Protein AF-A0A3P7IW49-F1 (afdb_monomer_lite)

Foldseek 3Di:
DDQVVVQVVCCVPDPPDHDDDDPPVVVVVVVVCPDPVNPDDVVVVVPDPPDPPDPPDDDDD

Organism: Strongylus vulgaris (NCBI:txid40348)

Structure (mmCIF, N/CA/C/O backbone):
data_AF-A0A3P7IW49-F1
#
_entry.id   AF-A0A3P7IW49-F1
#
loop_
_atom_site.group_PDB
_atom_site.id
_atom_site.type_symbol
_atom_site.label_atom_id
_atom_site.label_alt_id
_atom_site.label_comp_id
_atom_site.label_asym_id
_atom_site.label_entity_id
_atom_site.label_seq_id
_atom_site.pdbx_PDB_ins_code
_atom_site.Cartn_x
_atom_site.Cartn_y
_atom_site.Cartn_z
_atom_site.occupancy
_atom_site.B_iso_or_equiv
_atom_site.auth_seq_id
_atom_site.auth_comp_id
_atom_site.auth_asym_id
_atom_site.auth_atom_id
_atom_site.pdbx_PDB_model_num
ATOM 1 N N . MET A 1 1 ? 6.648 -9.206 7.718 1.00 64.12 1 MET A N 1
ATOM 2 C CA . MET A 1 1 ? 5.820 -8.114 7.175 1.00 64.12 1 MET A CA 1
ATOM 3 C C . MET A 1 1 ? 5.166 -8.592 5.896 1.00 64.12 1 MET A C 1
ATOM 5 O O . MET A 1 1 ? 5.848 -8.834 4.908 1.00 64.12 1 MET A O 1
ATOM 9 N N . THR A 1 2 ? 3.858 -8.786 5.945 1.00 84.94 2 THR A N 1
ATOM 10 C CA . THR A 1 2 ? 2.997 -9.167 4.825 1.00 84.94 2 THR A CA 1
ATOM 11 C C . THR A 1 2 ? 2.267 -7.939 4.274 1.00 84.94 2 THR A C 1
ATOM 13 O O . THR A 1 2 ? 2.163 -6.911 4.943 1.00 84.94 2 THR A O 1
ATOM 16 N N . GLY A 1 3 ? 1.750 -8.019 3.044 1.00 83.31 3 GLY A N 1
ATOM 17 C CA . GLY A 1 3 ? 1.009 -6.912 2.425 1.00 83.31 3 GLY A CA 1
ATOM 18 C C . GLY A 1 3 ? -0.147 -6.353 3.279 1.00 83.31 3 GLY A C 1
ATOM 19 O O . GLY A 1 3 ? -0.267 -5.132 3.372 1.00 83.31 3 GLY A O 1
ATOM 20 N N . PRO A 1 4 ? -0.963 -7.192 3.946 1.00 87.88 4 PRO A N 1
ATOM 21 C CA . PRO A 1 4 ? -1.990 -6.722 4.877 1.00 87.88 4 PRO A CA 1
ATOM 22 C C . PRO A 1 4 ? -1.441 -5.947 6.084 1.00 87.88 4 PRO A C 1
ATOM 24 O O . PRO A 1 4 ? -1.994 -4.905 6.420 1.00 87.88 4 PRO A O 1
ATOM 27 N N . GLU A 1 5 ? -0.334 -6.389 6.691 1.00 89.12 5 GLU A N 1
ATOM 28 C CA . GLU A 1 5 ? 0.288 -5.682 7.827 1.00 89.12 5 GLU A CA 1
ATOM 29 C C . GLU A 1 5 ? 0.771 -4.279 7.435 1.00 89.12 5 GLU A C 1
ATOM 31 O O . GLU A 1 5 ? 0.627 -3.327 8.197 1.00 89.12 5 GLU A O 1
ATOM 36 N N . ILE A 1 6 ? 1.308 -4.125 6.221 1.00 87.62 6 ILE A N 1
ATOM 37 C CA . ILE A 1 6 ? 1.746 -2.821 5.701 1.00 87.62 6 ILE A CA 1
ATOM 38 C C . ILE A 1 6 ? 0.546 -1.889 5.508 1.00 87.62 6 ILE A C 1
ATOM 40 O O . ILE A 1 6 ? 0.618 -0.701 5.818 1.00 87.62 6 ILE A O 1
ATOM 44 N N . VAL A 1 7 ? -0.570 -2.420 5.007 1.00 90.44 7 VAL A N 1
ATOM 45 C CA . VAL A 1 7 ? -1.805 -1.649 4.835 1.00 90.44 7 VAL A CA 1
ATOM 46 C C . VAL A 1 7 ? -2.334 -1.154 6.177 1.00 90.44 7 VAL A C 1
ATOM 48 O O . VAL A 1 7 ? -2.737 0.005 6.272 1.00 90.44 7 VAL A O 1
ATOM 51 N N . ASP A 1 8 ? -2.296 -1.997 7.204 1.00 93.31 8 ASP A N 1
ATOM 52 C CA . ASP A 1 8 ? -2.755 -1.634 8.544 1.00 93.31 8 ASP A CA 1
ATOM 53 C C . ASP A 1 8 ? -1.843 -0.580 9.193 1.00 93.31 8 ASP A C 1
ATOM 55 O O . ASP A 1 8 ? -2.310 0.432 9.715 1.00 93.31 8 ASP A O 1
ATOM 59 N N . TYR A 1 9 ? -0.524 -0.730 9.041 1.00 93.06 9 TYR A N 1
ATOM 60 C CA . TYR A 1 9 ? 0.454 0.266 9.482 1.00 93.06 9 TYR A CA 1
ATOM 61 C C . TYR A 1 9 ? 0.252 1.637 8.814 1.00 93.06 9 TYR A C 1
ATOM 63 O O . TYR A 1 9 ? 0.262 2.674 9.478 1.00 93.06 9 TYR A O 1
ATOM 71 N N . ILE A 1 10 ? 0.030 1.667 7.498 1.00 91.38 10 ILE A N 1
ATOM 72 C CA . ILE A 1 10 ? -0.204 2.925 6.779 1.00 91.38 10 ILE A CA 1
ATOM 73 C C . ILE A 1 10 ? -1.511 3.565 7.248 1.00 91.38 10 ILE A C 1
ATOM 75 O O . ILE A 1 10 ? -1.534 4.754 7.539 1.00 91.38 10 ILE A O 1
ATOM 79 N N . ASN A 1 11 ? -2.587 2.787 7.365 1.00 93.25 11 ASN A N 1
ATOM 80 C CA . ASN A 1 11 ? -3.889 3.314 7.775 1.00 93.25 11 ASN A CA 1
ATOM 81 C C . ASN A 1 11 ? -3.921 3.805 9.229 1.00 93.25 11 ASN A C 1
ATOM 83 O O . ASN A 1 11 ? -4.754 4.645 9.562 1.00 93.25 11 ASN A O 1
ATOM 87 N N . THR A 1 12 ? -3.036 3.293 10.084 1.00 95.31 12 THR A N 1
ATOM 88 C CA . THR A 1 12 ? -2.899 3.744 11.475 1.00 95.31 12 THR A CA 1
ATOM 89 C C . THR A 1 12 ? -2.063 5.016 11.604 1.00 95.31 12 THR A C 1
ATOM 91 O O . THR A 1 12 ? -2.346 5.828 12.480 1.00 95.31 12 THR A O 1
ATOM 94 N N . HIS A 1 13 ? -1.071 5.222 10.732 1.00 94.12 13 HIS A N 1
ATOM 95 C CA . HIS A 1 13 ? -0.119 6.334 10.851 1.00 94.12 13 HIS A CA 1
ATOM 96 C C . HIS A 1 13 ? -0.340 7.473 9.843 1.00 94.12 13 HIS A C 1
ATOM 98 O O . HIS A 1 13 ? 0.172 8.571 10.055 1.00 94.12 13 HIS A O 1
ATOM 104 N N . GLN A 1 14 ? -1.080 7.251 8.750 1.00 89.81 14 GLN A N 1
ATOM 105 C CA . GLN A 1 14 ? -1.390 8.275 7.750 1.00 89.81 14 GLN A CA 1
ATOM 106 C C . GLN A 1 14 ? -2.864 8.667 7.755 1.00 89.81 14 GLN A C 1
ATOM 108 O O . GLN A 1 14 ? -3.754 7.862 7.500 1.00 89.81 14 GLN A O 1
ATOM 113 N N . SER A 1 15 ? -3.111 9.953 7.999 1.00 91.12 15 SER A N 1
ATOM 114 C CA . SER A 1 15 ? -4.448 10.552 8.031 1.00 91.12 15 SER A CA 1
ATOM 115 C C . SER A 1 15 ? -4.927 11.047 6.663 1.00 91.12 15 SER A C 1
ATOM 117 O O . SER A 1 15 ? -6.131 11.159 6.444 1.00 91.12 15 SER A O 1
ATOM 119 N N . TYR A 1 16 ? -4.008 11.331 5.734 1.00 93.19 16 TYR A N 1
ATOM 120 C CA . TYR A 1 16 ? -4.328 11.967 4.450 1.00 93.19 16 TYR A CA 1
ATOM 121 C C . TYR A 1 16 ? -4.827 10.998 3.375 1.00 93.19 16 TYR A C 1
ATOM 123 O O . TYR A 1 16 ? -5.590 11.391 2.494 1.00 93.19 16 TYR A O 1
ATOM 131 N N . PHE A 1 17 ? -4.404 9.736 3.417 1.00 90.00 17 PHE A N 1
ATOM 132 C CA . PHE A 1 17 ? -4.800 8.726 2.440 1.00 90.00 17 PHE A CA 1
ATOM 133 C C . PHE A 1 17 ? -4.926 7.359 3.100 1.00 90.00 17 PHE A C 1
ATOM 135 O O . PHE A 1 17 ? -4.265 7.072 4.094 1.00 90.00 17 PHE A O 1
ATOM 142 N N . LYS A 1 18 ? -5.771 6.499 2.521 1.00 91.62 18 LYS A N 1
ATOM 143 C CA . LYS A 1 18 ? -5.950 5.124 2.989 1.00 91.62 18 LYS A CA 1
ATOM 144 C C . LYS A 1 18 ? -5.338 4.126 2.023 1.00 91.62 18 LYS A C 1
ATOM 146 O O . LYS A 1 18 ? -5.571 4.181 0.815 1.00 91.62 18 LYS A O 1
ATOM 151 N N . ALA A 1 19 ? -4.600 3.176 2.576 1.00 90.88 19 ALA A N 1
ATOM 152 C CA . ALA A 1 19 ? -4.093 2.022 1.865 1.00 90.88 19 ALA A CA 1
ATOM 153 C C . ALA A 1 19 ? -5.164 0.924 1.783 1.00 90.88 19 ALA A C 1
ATOM 155 O O . ALA A 1 19 ? -5.953 0.712 2.708 1.00 90.88 19 ALA A O 1
ATOM 156 N N . LYS A 1 20 ? -5.173 0.190 0.666 1.00 90.56 20 LYS A N 1
ATOM 157 C CA . LYS A 1 20 ? -6.025 -0.987 0.467 1.00 90.56 20 LYS A CA 1
ATOM 158 C C . LYS A 1 20 ? -5.203 -2.124 -0.117 1.00 90.56 20 LYS A C 1
ATOM 160 O O . LYS A 1 20 ? -4.597 -1.964 -1.175 1.00 90.56 20 LYS A O 1
ATOM 165 N N . TYR A 1 21 ? -5.254 -3.283 0.535 1.00 88.06 21 TYR A N 1
ATOM 166 C CA . TYR A 1 21 ? -4.615 -4.484 0.014 1.00 88.06 21 TYR A CA 1
ATOM 167 C C . TYR A 1 21 ? -5.386 -5.006 -1.200 1.00 88.06 21 TYR A C 1
ATOM 169 O O . TYR A 1 21 ? -6.618 -5.088 -1.184 1.00 88.06 21 TYR A O 1
ATOM 177 N N . ARG A 1 22 ? -4.660 -5.352 -2.263 1.00 86.38 22 ARG A N 1
ATOM 178 C CA . ARG A 1 22 ? -5.208 -6.015 -3.444 1.00 86.38 22 ARG A CA 1
ATOM 179 C C . ARG A 1 22 ? -4.221 -7.088 -3.915 1.00 86.38 22 ARG A C 1
ATOM 181 O O . ARG A 1 22 ? -3.085 -6.736 -4.243 1.00 86.38 22 ARG A O 1
ATOM 188 N N . PRO A 1 23 ? -4.630 -8.365 -3.967 1.00 80.38 23 PRO A N 1
ATOM 189 C CA . PRO A 1 23 ? -3.777 -9.426 -4.492 1.00 8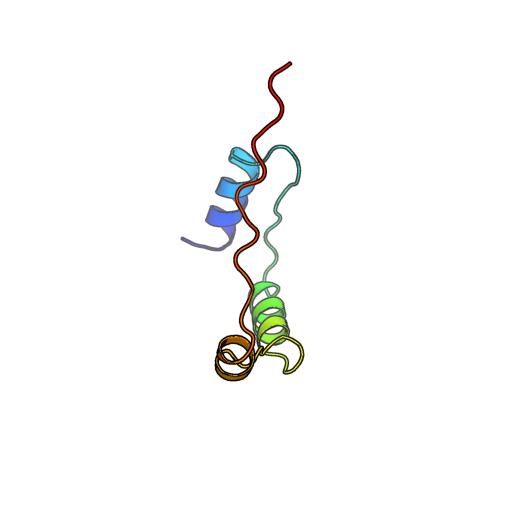0.38 23 PRO A CA 1
ATOM 190 C C . PRO A 1 23 ? -3.456 -9.154 -5.971 1.00 80.38 23 PRO A C 1
ATOM 192 O O . PRO A 1 23 ? -4.305 -8.654 -6.708 1.00 80.38 23 PRO A O 1
ATOM 195 N N . GLY A 1 24 ? -2.213 -9.406 -6.386 1.00 77.50 24 GLY A N 1
ATOM 196 C CA . GLY A 1 24 ? -1.732 -9.161 -7.756 1.00 77.50 24 GLY A CA 1
ATOM 197 C C . GLY A 1 24 ? -1.304 -7.718 -8.065 1.00 77.50 24 GLY A C 1
ATOM 198 O O . GLY A 1 24 ? -0.657 -7.474 -9.083 1.00 77.50 24 GLY A O 1
ATOM 199 N N . VAL A 1 25 ? -1.579 -6.744 -7.184 1.00 81.94 25 VAL A N 1
ATOM 200 C CA . VAL A 1 25 ? -1.043 -5.379 -7.362 1.00 81.94 25 VAL A CA 1
ATOM 201 C C . VAL A 1 25 ? 0.466 -5.347 -7.148 1.00 81.94 25 VAL A C 1
ATOM 203 O O . VAL A 1 25 ? 1.151 -4.584 -7.816 1.00 81.94 25 VAL A O 1
ATOM 206 N N . GLU A 1 26 ? 1.002 -6.195 -6.273 1.00 76.12 26 GLU A N 1
ATOM 207 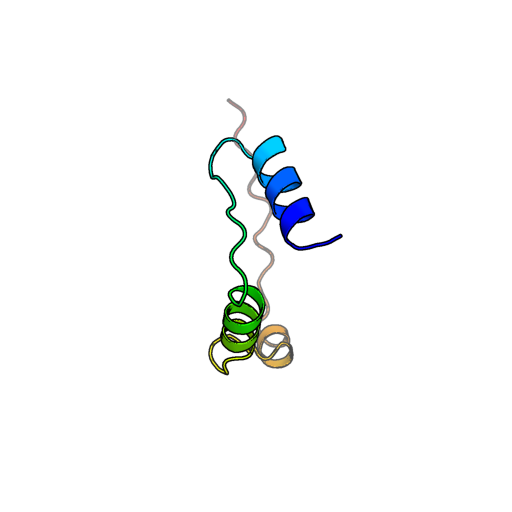C CA . GLU A 1 26 ? 2.445 -6.264 -6.041 1.00 76.12 26 GLU A CA 1
ATOM 208 C C . GLU A 1 26 ? 3.207 -6.684 -7.307 1.00 76.12 26 GLU A C 1
ATOM 210 O O . GLU A 1 26 ? 4.182 -6.038 -7.684 1.00 76.12 26 GLU A O 1
ATOM 215 N N . GLU A 1 27 ? 2.724 -7.709 -8.011 1.00 80.00 27 GLU A N 1
ATOM 216 C CA . GLU A 1 27 ? 3.297 -8.156 -9.285 1.00 80.00 27 GLU A CA 1
ATOM 217 C C . GLU A 1 27 ? 3.131 -7.095 -10.374 1.00 80.00 27 GLU A C 1
ATOM 219 O O . GLU A 1 27 ? 4.076 -6.804 -11.107 1.00 80.00 27 GLU A O 1
ATOM 224 N N . PHE A 1 28 ? 1.965 -6.444 -10.434 1.00 79.50 28 PHE A N 1
ATOM 225 C CA . PHE A 1 28 ? 1.721 -5.342 -11.362 1.00 79.50 28 PHE A CA 1
ATOM 226 C C . PHE A 1 28 ? 2.665 -4.155 -11.124 1.00 79.50 28 PHE A C 1
ATOM 228 O O . PHE A 1 28 ? 3.212 -3.594 -12.075 1.00 79.50 28 PHE A O 1
ATOM 235 N N . VAL A 1 29 ? 2.880 -3.767 -9.864 1.00 78.12 29 VAL A N 1
ATOM 236 C CA . VAL A 1 29 ? 3.775 -2.667 -9.488 1.00 78.12 29 VAL A CA 1
ATOM 237 C C . VAL A 1 29 ? 5.229 -3.046 -9.752 1.00 78.12 29 VAL A C 1
ATOM 239 O O . VAL A 1 29 ? 5.945 -2.245 -10.348 1.00 78.12 29 VAL A O 1
ATOM 242 N N . LYS A 1 30 ? 5.661 -4.270 -9.420 1.00 76.81 3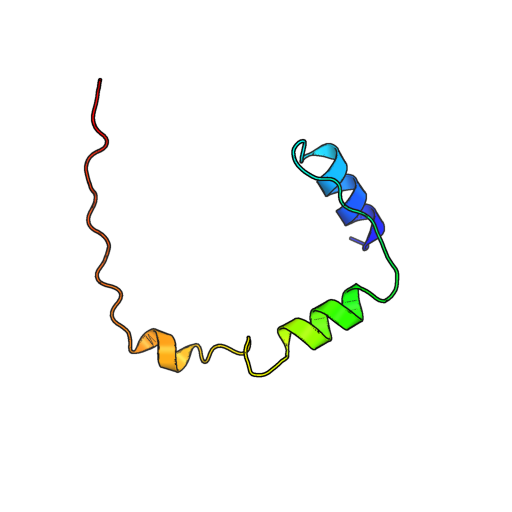0 LYS A N 1
ATOM 243 C CA . LYS A 1 30 ? 7.008 -4.764 -9.760 1.00 76.81 30 LYS A CA 1
ATOM 244 C C . LYS A 1 30 ? 7.251 -4.722 -11.268 1.00 76.81 30 LYS A C 1
ATOM 246 O O . LYS A 1 30 ? 8.217 -4.110 -11.715 1.00 76.81 30 LYS A O 1
ATOM 251 N N . ALA A 1 31 ? 6.325 -5.267 -12.056 1.00 79.25 31 ALA A N 1
ATOM 252 C CA . ALA A 1 31 ? 6.397 -5.227 -13.514 1.00 79.25 31 ALA A CA 1
ATOM 253 C C . ALA A 1 31 ? 6.358 -3.794 -14.068 1.00 79.25 31 ALA A C 1
ATOM 255 O O . ALA A 1 31 ? 6.913 -3.528 -15.131 1.00 79.25 31 ALA A O 1
ATOM 256 N N . ARG A 1 32 ? 5.699 -2.856 -13.373 1.00 76.50 32 ARG A N 1
ATOM 257 C CA . ARG A 1 32 ? 5.663 -1.438 -13.748 1.00 76.50 32 ARG A CA 1
ATOM 258 C C . ARG A 1 32 ? 6.988 -0.734 -13.470 1.00 76.50 32 ARG A C 1
ATOM 260 O O . ARG A 1 32 ? 7.411 0.021 -14.336 1.00 76.50 32 ARG A O 1
ATOM 267 N N . ILE A 1 33 ? 7.600 -0.961 -12.309 1.00 75.38 33 ILE A N 1
ATOM 268 C CA . ILE A 1 33 ? 8.872 -0.343 -11.899 1.00 75.38 33 ILE A CA 1
ATOM 269 C C . ILE A 1 33 ? 10.027 -0.862 -12.761 1.00 75.38 33 ILE A C 1
ATOM 271 O O . ILE A 1 33 ? 10.891 -0.089 -13.144 1.00 75.38 33 ILE A O 1
ATOM 275 N N . MET A 1 34 ? 9.998 -2.139 -13.150 1.00 74.31 34 MET A N 1
ATOM 276 C CA . MET A 1 34 ? 10.994 -2.731 -14.054 1.00 74.31 34 MET A CA 1
ATOM 277 C C . MET A 1 34 ? 10.818 -2.336 -15.530 1.00 74.31 34 MET A C 1
ATOM 279 O O . MET A 1 34 ? 11.529 -2.854 -16.388 1.00 74.31 34 MET A O 1
ATOM 283 N N . LYS A 1 35 ? 9.871 -1.450 -15.876 1.00 75.50 35 LYS A N 1
ATOM 284 C CA . LYS A 1 35 ? 9.787 -0.940 -17.252 1.00 75.50 35 LYS A CA 1
ATOM 285 C C . LYS A 1 35 ? 10.939 0.016 -17.514 1.00 75.50 35 LYS A C 1
ATOM 287 O O . LYS A 1 35 ? 11.183 0.906 -16.711 1.00 75.50 35 LYS A O 1
ATOM 292 N N . GLU A 1 36 ? 11.522 -0.103 -18.700 1.00 64.44 36 GLU A N 1
ATOM 293 C CA . GLU A 1 36 ? 12.653 0.690 -19.203 1.00 64.44 36 GLU A CA 1
ATOM 294 C C . GLU A 1 36 ? 12.549 2.192 -18.911 1.00 64.44 36 GLU A C 1
ATOM 296 O O . GLU A 1 36 ? 13.493 2.800 -18.435 1.00 64.44 36 GLU A O 1
ATOM 301 N N . LYS A 1 37 ? 11.357 2.782 -19.047 1.00 71.12 37 LYS A N 1
ATOM 302 C CA . LYS A 1 37 ? 11.122 4.207 -18.755 1.00 71.12 37 LYS A CA 1
ATOM 303 C C . LYS A 1 37 ? 11.278 4.640 -17.285 1.00 71.12 37 LYS A C 1
ATOM 305 O O . LYS A 1 37 ? 11.177 5.827 -17.003 1.00 71.12 37 LYS A O 1
ATOM 310 N N . TYR A 1 38 ? 11.388 3.692 -16.359 1.00 64.88 38 TYR A N 1
ATOM 311 C CA . TYR A 1 38 ? 11.657 3.917 -14.934 1.00 64.88 38 TYR A CA 1
ATOM 312 C C . TYR A 1 38 ? 12.973 3.268 -14.488 1.00 64.88 38 TYR A C 1
ATOM 314 O O . TYR A 1 38 ? 13.368 3.426 -13.334 1.00 64.88 38 TYR A O 1
ATOM 322 N N . LEU A 1 39 ? 13.643 2.541 -15.388 1.00 67.25 39 LEU A N 1
ATOM 323 C CA . LEU A 1 39 ? 15.013 2.093 -15.204 1.00 67.25 39 LEU A CA 1
ATOM 324 C C . LEU A 1 39 ? 15.909 3.284 -15.532 1.00 67.25 39 LEU A C 1
ATOM 326 O O . LEU A 1 39 ? 16.417 3.430 -16.637 1.00 67.25 39 LEU A O 1
ATOM 330 N N . ASP A 1 40 ? 16.023 4.187 -14.566 1.00 69.75 40 ASP A N 1
ATOM 331 C CA . ASP A 1 40 ? 17.032 5.232 -14.616 1.00 69.75 40 ASP A CA 1
ATOM 332 C C . ASP A 1 40 ? 18.419 4.594 -14.588 1.00 69.75 40 ASP A C 1
ATOM 334 O O . ASP A 1 40 ? 18.699 3.761 -13.724 1.00 69.75 40 ASP A O 1
ATOM 338 N N . ASP A 1 41 ? 19.289 5.008 -15.506 1.00 68.38 41 ASP A N 1
ATOM 339 C CA . ASP A 1 41 ? 20.690 4.618 -15.478 1.00 68.38 41 ASP A CA 1
ATOM 340 C C . ASP A 1 41 ? 21.399 5.424 -14.369 1.00 68.38 41 ASP A C 1
ATOM 342 O O . ASP A 1 41 ? 21.525 6.653 -14.466 1.00 68.38 41 ASP A O 1
ATOM 346 N N . PRO A 1 42 ? 21.830 4.781 -13.267 1.00 63.34 42 PRO A N 1
ATOM 347 C CA . PRO A 1 42 ? 22.451 5.492 -12.155 1.00 63.34 42 PRO A CA 1
ATOM 348 C C . PRO A 1 42 ? 23.822 6.072 -12.531 1.00 63.34 42 PRO A C 1
ATOM 350 O O . PRO A 1 42 ? 24.291 6.987 -11.856 1.00 63.34 42 PRO A O 1
ATOM 353 N N . LEU A 1 43 ? 24.456 5.575 -13.599 1.00 62.62 43 LEU A N 1
ATOM 354 C CA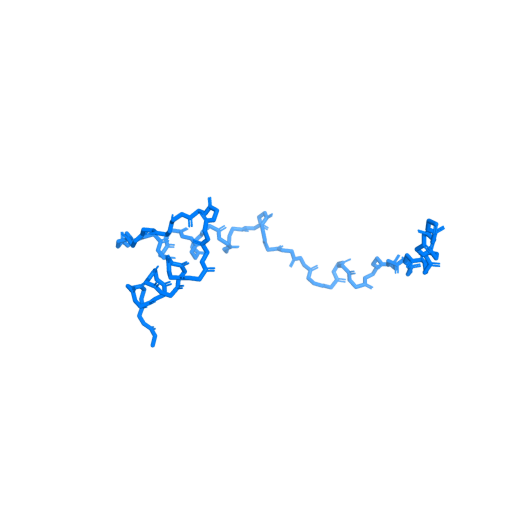 . LEU A 1 43 ? 25.736 6.063 -14.099 1.00 62.62 43 LEU A CA 1
ATOM 355 C C . LEU A 1 43 ? 25.545 7.340 -14.931 1.00 62.62 43 LEU A C 1
ATOM 357 O O . LEU A 1 43 ? 26.321 8.280 -14.779 1.00 62.62 43 LEU A O 1
ATOM 361 N N . ALA A 1 44 ? 24.462 7.422 -15.712 1.00 61.59 44 ALA A N 1
ATOM 362 C CA . ALA A 1 44 ? 24.069 8.635 -16.434 1.00 61.59 44 ALA A CA 1
ATOM 363 C C . ALA A 1 44 ? 23.755 9.811 -15.489 1.00 61.59 44 ALA A C 1
ATOM 365 O O . ALA A 1 44 ? 24.070 10.960 -15.796 1.00 61.59 44 ALA A O 1
ATOM 366 N N . LYS A 1 45 ? 23.198 9.533 -14.302 1.00 58.44 45 LYS A N 1
ATOM 367 C CA . LYS A 1 45 ? 22.934 10.556 -13.270 1.00 58.44 45 LYS A CA 1
ATOM 368 C C . LYS A 1 45 ? 24.162 10.980 -12.468 1.00 58.44 45 LYS A C 1
ATOM 370 O O . LYS A 1 45 ? 24.122 12.025 -11.828 1.00 58.44 45 LYS A O 1
ATOM 375 N N . LEU A 1 46 ? 25.234 10.188 -12.471 1.00 58.22 46 LEU A N 1
ATOM 376 C CA . LEU A 1 46 ? 26.480 10.524 -11.773 1.00 58.22 46 LEU A CA 1
ATOM 377 C C . LEU A 1 46 ? 27.319 11.543 -12.565 1.00 58.22 46 LEU A C 1
ATOM 379 O O . LEU A 1 46 ? 28.104 12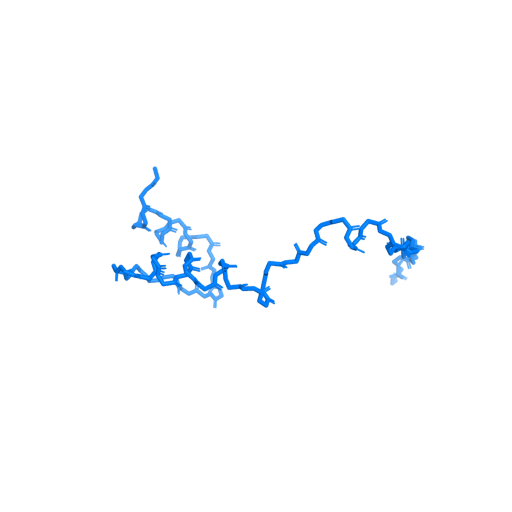.282 -11.978 1.00 58.22 46 LEU A O 1
ATOM 383 N N . SER A 1 47 ? 27.135 11.596 -13.889 1.00 56.66 47 SER A N 1
ATOM 384 C CA . SER A 1 47 ? 27.756 12.588 -14.775 1.00 56.66 47 SER A CA 1
ATOM 385 C C . SER A 1 47 ? 27.042 13.940 -14.813 1.00 56.66 47 SER A C 1
ATOM 387 O O . SER A 1 47 ? 27.562 14.866 -15.430 1.00 56.66 47 SER A O 1
ATOM 389 N N . GLU A 1 48 ? 25.882 14.079 -14.167 1.00 58.88 48 GLU A N 1
ATOM 390 C CA . GLU A 1 48 ? 25.227 15.373 -13.973 1.00 58.88 48 GLU A CA 1
ATOM 391 C C . GLU A 1 48 ? 25.722 15.972 -12.648 1.00 58.88 48 GLU A C 1
ATOM 393 O O . GLU A 1 48 ? 25.324 15.500 -11.577 1.00 58.88 48 GLU A O 1
ATOM 398 N N . PRO A 1 49 ? 26.584 17.007 -12.658 1.00 55.31 49 PRO A N 1
ATOM 399 C CA . PRO A 1 49 ? 26.881 17.732 -11.441 1.00 55.31 49 PRO A CA 1
ATOM 400 C C . PRO A 1 49 ? 25.605 18.472 -11.053 1.00 55.31 49 PRO A C 1
ATOM 402 O O . PRO A 1 49 ? 25.268 19.506 -11.625 1.00 55.31 49 PRO A O 1
ATOM 405 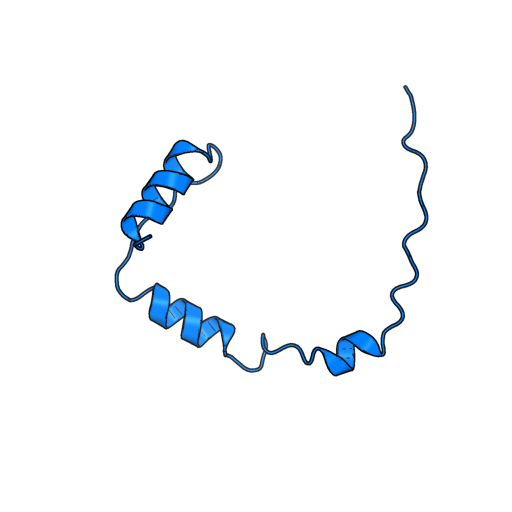N N . LYS A 1 50 ? 24.861 17.934 -10.085 1.00 57.84 50 LYS A N 1
ATOM 406 C CA . LYS A 1 50 ? 23.872 18.735 -9.373 1.00 57.84 50 LYS A CA 1
ATOM 407 C C . LYS A 1 50 ? 24.664 19.732 -8.548 1.00 57.84 50 LYS A C 1
ATOM 409 O O . LYS A 1 50 ? 25.207 19.368 -7.506 1.00 57.84 50 LYS A O 1
ATOM 414 N N . GLU A 1 51 ? 24.777 20.956 -9.057 1.00 56.97 51 GLU A N 1
ATOM 415 C CA . GLU A 1 51 ? 25.203 22.088 -8.247 1.00 56.97 51 GLU A CA 1
ATOM 416 C C . GLU A 1 51 ? 24.409 22.030 -6.943 1.00 56.97 51 GLU A C 1
ATOM 418 O O . GLU A 1 51 ? 23.178 21.926 -6.948 1.00 56.97 51 GLU A O 1
ATOM 423 N N . ALA A 1 52 ? 25.134 21.966 -5.827 1.00 56.72 52 ALA A N 1
ATOM 424 C CA . ALA A 1 52 ? 24.533 21.993 -4.512 1.00 56.72 52 ALA A CA 1
ATOM 425 C C . ALA A 1 52 ? 23.681 23.262 -4.439 1.00 56.72 52 ALA A C 1
ATOM 427 O O . ALA A 1 52 ? 24.210 24.369 -4.530 1.00 56.72 52 ALA A O 1
ATOM 428 N N . LEU A 1 53 ? 22.362 23.083 -4.336 1.00 48.47 53 LEU A N 1
ATOM 429 C CA . LEU A 1 53 ? 21.426 24.159 -4.052 1.00 48.47 53 LEU A CA 1
ATOM 430 C C . LEU A 1 53 ? 21.883 24.785 -2.733 1.00 48.47 53 LEU A C 1
ATOM 432 O O . LEU A 1 53 ? 21.763 24.157 -1.681 1.00 48.47 53 LEU A O 1
ATOM 436 N N . GLY A 1 54 ? 22.520 25.952 -2.835 1.00 48.50 54 GLY A N 1
ATOM 437 C CA . GLY A 1 54 ? 23.091 26.667 -1.705 1.00 48.50 54 GLY A CA 1
ATOM 438 C C . GLY A 1 54 ? 22.034 26.918 -0.638 1.00 48.50 54 GLY A C 1
ATOM 439 O O . GLY A 1 54 ? 20.873 27.156 -0.961 1.00 48.50 54 GLY A O 1
ATOM 440 N N . ASP A 1 55 ? 22.465 26.833 0.618 1.00 61.25 55 ASP A N 1
ATOM 441 C CA . ASP A 1 55 ? 21.716 27.203 1.819 1.00 61.25 55 ASP A CA 1
ATOM 442 C C . ASP A 1 55 ? 21.100 28.606 1.638 1.00 61.25 55 ASP A C 1
ATOM 444 O O . ASP A 1 55 ? 21.752 29.626 1.874 1.00 61.25 55 ASP A O 1
ATOM 448 N N . GLU A 1 56 ? 19.855 28.686 1.163 1.00 64.50 56 GLU A N 1
ATOM 449 C CA . GLU A 1 56 ? 19.079 29.919 1.264 1.00 64.50 56 GLU A CA 1
ATOM 450 C C . GLU A 1 56 ? 18.661 30.071 2.733 1.00 64.50 56 GLU A C 1
ATOM 452 O O . GLU A 1 56 ? 17.954 29.204 3.262 1.00 64.50 56 GLU A O 1
ATOM 457 N N . PRO A 1 57 ? 19.088 31.139 3.432 1.00 66.12 57 PRO A N 1
ATOM 458 C CA . PRO A 1 57 ? 18.742 31.310 4.832 1.00 66.12 57 PRO A CA 1
ATOM 459 C C . PRO A 1 57 ? 17.229 31.498 4.980 1.00 66.12 57 PRO A C 1
ATOM 461 O O . PRO A 1 57 ? 16.613 32.340 4.325 1.00 66.12 57 PRO A O 1
ATOM 464 N N . ILE A 1 58 ? 16.640 30.710 5.881 1.00 61.53 58 ILE A N 1
ATOM 465 C CA . ILE A 1 58 ? 15.219 30.762 6.235 1.00 61.53 58 ILE A CA 1
ATOM 466 C C . ILE A 1 58 ? 14.892 32.186 6.725 1.00 61.53 58 ILE A C 1
ATOM 468 O O . ILE A 1 58 ? 15.533 32.649 7.673 1.00 61.53 58 ILE A O 1
ATOM 472 N N . PRO A 1 59 ? 13.908 32.894 6.139 1.00 53.66 59 PRO A N 1
ATOM 473 C CA . PRO A 1 59 ? 13.564 34.237 6.581 1.00 53.66 59 PRO A CA 1
ATOM 474 C C . PRO A 1 59 ? 12.915 34.175 7.968 1.00 53.66 59 PRO A C 1
ATOM 476 O O . PRO A 1 59 ? 11.837 33.602 8.147 1.00 53.66 59 PRO A O 1
ATOM 479 N N . THR A 1 60 ? 13.573 34.767 8.962 1.00 57.88 60 THR A N 1
ATOM 480 C CA . THR A 1 60 ? 13.009 35.003 10.293 1.00 57.88 60 THR A CA 1
ATOM 481 C C . THR A 1 60 ? 11.988 36.138 10.224 1.00 57.88 60 THR A C 1
ATOM 483 O O . THR A 1 60 ? 12.280 37.217 9.709 1.00 57.88 60 THR A O 1
ATOM 486 N N . ARG A 1 61 ? 10.778 35.867 10.723 1.00 51.59 61 ARG A N 1
ATOM 487 C CA . ARG A 1 61 ? 9.691 36.841 10.875 1.00 51.59 61 ARG A CA 1
ATOM 488 C C . ARG A 1 61 ? 9.931 37.774 12.057 1.00 51.59 61 ARG A C 1
ATOM 490 O O . ARG A 1 61 ? 10.410 37.268 13.095 1.00 51.59 61 ARG A O 1
#

Secondary structure (DSSP, 8-state):
--HHHHHHHHHHH-SS------TTHHHHHHHHHTSGGG---TTTTTSS-------PPPPP-

Radius of gyration: 19.2 Å; chains: 1; bounding box: 34×46×31 Å

Sequence (61 aa):
MTGPEIVDYINTHQSYFKAKYRPGVEEFVKARIMKEKYLDDPLAKLSEPKEALGDEPIPTR

pLDDT: mean 74.37, std 13.98, range [48.47, 95.31]